Protein AF-A0A369QLD4-F1 (afdb_monomer)

Solvent-accessible surface area (backbone atoms only — not comparable to full-atom values): 8639 Å² total; per-residue (Å²): 95,85,58,61,77,92,48,61,59,47,77,40,50,35,61,46,79,39,97,87,76,42,77,43,60,44,38,30,37,26,31,34,48,100,83,73,43,79,51,92,38,38,33,84,42,38,70,92,54,41,73,74,47,44,96,80,51,53,79,66,50,57,52,43,30,44,51,31,48,57,65,32,67,71,40,44,44,66,72,77,42,95,64,98,65,54,63,67,59,46,51,54,48,39,68,30,93,86,76,30,41,64,69,59,47,52,53,49,50,54,49,46,51,55,48,49,51,52,46,51,59,72,42,71,80,86,60,74,74,53,83,65,72,82,70,75,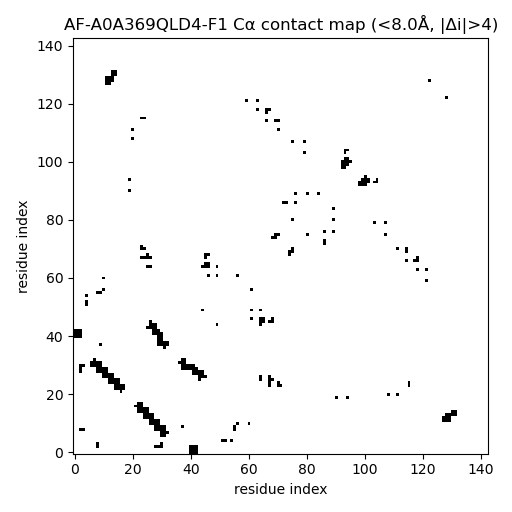71,96,77,77,88,73,134

Radius of gyration: 17.44 Å; Cα contacts (8 Å, |Δi|>4): 173; chains: 1; bounding box: 41×43×50 Å

Mean predicted aligned error: 7.81 Å

Sequence (143 aa):
MKVYTTQPFQIVYSLFEHEYLGYLFESFVVQVNSKGQLTLQHQNVATKNADEFAGRLDATDFKLIHLTDQIQQDAILKKFSTKKLSVADFFLKTYDAEKGDKATQEAIDTYVQHQMAKILELLGGNKYLSWAKTANLPGSKFR

Organism: NCBI:txid2072847

Structure (mmCIF, N/CA/C/O backbone):
data_AF-A0A369QLD4-F1
#
_entry.id   AF-A0A369QLD4-F1
#
loop_
_atom_site.group_PDB
_atom_site.id
_atom_site.type_symbol
_atom_site.label_atom_id
_atom_site.label_alt_id
_atom_site.label_comp_id
_atom_site.label_asym_id
_atom_site.label_entity_id
_atom_site.label_seq_id
_atom_site.pdbx_PDB_ins_code
_atom_site.Cartn_x
_atom_site.Cartn_y
_atom_site.Cartn_z
_atom_site.occupancy
_atom_site.B_iso_or_equiv
_atom_site.auth_seq_id
_atom_site.auth_comp_id
_atom_site.auth_asym_id
_atom_site.auth_atom_id
_atom_site.pdbx_PDB_model_num
ATOM 1 N N . MET A 1 1 ? 2.359 12.518 -14.187 1.00 68.88 1 MET A N 1
ATOM 2 C CA . MET A 1 1 ? 2.387 12.333 -15.662 1.00 68.88 1 MET A CA 1
ATOM 3 C C . MET A 1 1 ? 2.028 10.877 -15.956 1.00 68.88 1 MET A C 1
ATOM 5 O O . MET A 1 1 ? 2.391 10.040 -15.148 1.00 68.88 1 MET A O 1
ATOM 9 N N . LYS A 1 2 ? 1.293 10.554 -17.031 1.00 86.44 2 LYS A N 1
ATOM 10 C CA . LYS A 1 2 ? 0.886 9.161 -17.335 1.00 86.44 2 LYS A CA 1
ATOM 11 C C . LYS A 1 2 ? 2.093 8.335 -17.799 1.00 86.44 2 LYS A C 1
ATOM 13 O O . LYS A 1 2 ? 2.896 8.870 -18.553 1.00 86.44 2 LYS A O 1
ATOM 18 N N . VAL A 1 3 ? 2.234 7.075 -17.385 1.00 87.31 3 VAL A N 1
ATOM 19 C CA . VAL A 1 3 ? 3.295 6.177 -17.889 1.00 87.31 3 VAL A CA 1
ATOM 20 C C . VAL A 1 3 ? 2.865 5.568 -19.224 1.00 87.31 3 VAL A C 1
ATOM 22 O O . VAL A 1 3 ? 1.708 5.178 -19.387 1.00 87.31 3 VAL A O 1
ATOM 25 N N . TYR A 1 4 ? 3.777 5.499 -20.196 1.00 89.31 4 TYR A N 1
ATOM 26 C CA . TYR A 1 4 ? 3.499 4.876 -21.487 1.00 89.31 4 TYR A CA 1
ATOM 27 C C . TYR A 1 4 ? 3.778 3.377 -21.398 1.00 89.31 4 TYR A C 1
ATOM 29 O O . TYR A 1 4 ? 4.929 2.952 -21.293 1.00 89.31 4 TYR A O 1
ATOM 37 N N . THR A 1 5 ? 2.723 2.569 -21.492 1.00 89.94 5 THR A N 1
ATOM 38 C CA . THR A 1 5 ? 2.796 1.096 -21.460 1.00 89.94 5 THR A CA 1
ATOM 39 C C . THR A 1 5 ? 3.520 0.504 -22.672 1.00 89.94 5 THR A C 1
ATOM 41 O O . THR A 1 5 ? 4.001 -0.624 -22.623 1.00 89.94 5 THR A O 1
ATOM 44 N N . THR A 1 6 ? 3.643 1.281 -23.751 1.00 89.56 6 THR A N 1
ATOM 45 C CA . THR A 1 6 ? 4.400 0.943 -24.966 1.00 89.56 6 THR A CA 1
ATOM 46 C C . THR A 1 6 ? 5.907 1.164 -24.829 1.00 89.56 6 THR A C 1
ATOM 48 O O . THR A 1 6 ? 6.673 0.700 -25.671 1.00 89.56 6 THR A O 1
ATOM 51 N N . GLN A 1 7 ? 6.352 1.872 -2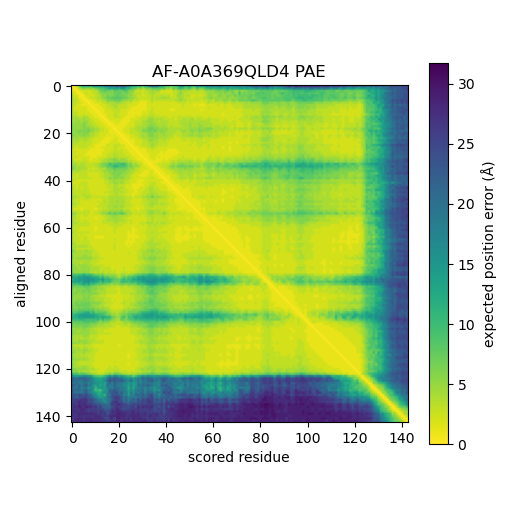3.789 1.00 90.69 7 GLN A N 1
ATOM 52 C CA . GLN A 1 7 ? 7.760 2.145 -23.509 1.00 90.69 7 GLN A CA 1
ATOM 53 C C . GLN A 1 7 ? 8.231 1.359 -22.278 1.00 90.69 7 GLN A C 1
ATOM 55 O O . GLN A 1 7 ? 7.408 0.911 -21.481 1.00 90.69 7 GLN A O 1
ATOM 60 N N . PRO A 1 8 ? 9.549 1.187 -22.069 1.00 92.50 8 PRO A N 1
ATOM 61 C CA . PRO A 1 8 ? 10.041 0.481 -20.900 1.00 92.50 8 PRO A CA 1
ATOM 62 C C . PRO A 1 8 ? 9.624 1.126 -19.582 1.00 92.50 8 PRO A C 1
ATOM 64 O O . PRO A 1 8 ? 9.944 2.282 -19.340 1.00 92.50 8 PRO A O 1
ATOM 67 N N . PHE A 1 9 ? 8.945 0.382 -18.717 1.00 94.38 9 PHE A N 1
ATOM 68 C CA . PHE A 1 9 ? 8.616 0.795 -17.354 1.00 94.38 9 PHE A CA 1
ATOM 69 C C . PHE A 1 9 ? 8.920 -0.335 -16.370 1.00 94.38 9 PHE A C 1
ATOM 71 O O . PHE A 1 9 ? 9.147 -1.481 -16.780 1.00 94.38 9 PHE A O 1
ATOM 78 N N . GLN A 1 10 ? 8.930 0.012 -15.087 1.00 91.88 10 GLN A N 1
ATOM 79 C CA . GLN A 1 10 ? 9.136 -0.902 -13.971 1.00 91.88 10 GLN A CA 1
ATOM 80 C C . GLN A 1 10 ? 8.177 -0.553 -12.829 1.00 91.88 10 GLN A C 1
ATOM 82 O O . GLN A 1 10 ? 7.889 0.623 -12.604 1.00 91.88 10 GLN A O 1
ATOM 87 N N . ILE A 1 11 ? 7.689 -1.569 -12.117 1.00 93.12 11 ILE A N 1
ATOM 88 C CA . ILE A 1 11 ? 6.926 -1.385 -10.882 1.00 93.12 11 ILE A CA 1
ATOM 89 C C . ILE A 1 11 ? 7.858 -1.160 -9.688 1.00 93.12 11 ILE A C 1
ATOM 91 O O . ILE A 1 11 ? 8.916 -1.779 -9.566 1.00 93.12 11 ILE A O 1
ATOM 95 N N . VAL A 1 12 ? 7.457 -0.246 -8.818 1.00 92.12 12 VAL A N 1
ATOM 96 C CA . VAL A 1 12 ? 8.167 0.186 -7.624 1.00 92.12 12 VAL A CA 1
ATOM 97 C C . VAL A 1 12 ? 7.168 0.232 -6.475 1.00 92.12 12 VAL A C 1
ATOM 99 O O . VAL A 1 12 ? 6.083 0.794 -6.612 1.00 92.12 12 VAL A O 1
ATOM 102 N N . TYR A 1 13 ? 7.555 -0.336 -5.338 1.00 91.69 13 TYR A N 1
ATOM 103 C CA . TYR A 1 13 ? 6.779 -0.291 -4.102 1.00 91.69 13 TYR A CA 1
ATOM 104 C C . TYR A 1 13 ? 7.426 0.730 -3.170 1.00 91.69 13 TYR A C 1
ATOM 106 O O . TYR A 1 13 ? 8.584 0.571 -2.774 1.00 91.69 13 TYR A O 1
ATOM 114 N N . SER A 1 14 ? 6.695 1.799 -2.867 1.00 90.12 14 SER A N 1
ATOM 115 C CA . SER A 1 14 ? 7.146 2.891 -2.007 1.00 90.12 14 SER A CA 1
ATOM 116 C C . SER A 1 14 ? 6.481 2.795 -0.645 1.00 90.12 14 SER A C 1
ATOM 118 O O . SER A 1 14 ? 5.313 2.433 -0.547 1.00 90.12 14 SER A O 1
ATOM 120 N N . LEU A 1 15 ? 7.218 3.156 0.399 1.00 91.12 15 LEU A N 1
ATOM 121 C CA . LEU A 1 15 ? 6.686 3.311 1.747 1.00 91.12 15 LEU A CA 1
ATOM 122 C C . LEU A 1 15 ? 6.299 4.780 1.964 1.00 91.12 15 LEU A C 1
ATOM 124 O O . LEU A 1 15 ? 7.065 5.668 1.586 1.00 91.12 15 LEU A O 1
ATOM 128 N N . PHE A 1 16 ? 5.149 5.041 2.574 1.00 89.81 16 PHE A N 1
ATOM 129 C CA . PHE A 1 16 ? 4.749 6.374 3.025 1.00 89.81 16 PHE A CA 1
ATOM 130 C C . PHE A 1 16 ? 4.223 6.314 4.458 1.00 89.81 16 PHE A C 1
ATOM 132 O O . PHE A 1 16 ? 3.778 5.265 4.914 1.00 89.81 16 PHE A O 1
ATOM 139 N N . GLU A 1 17 ? 4.294 7.432 5.174 1.00 91.50 17 GLU A N 1
ATOM 140 C CA . GLU A 1 17 ? 3.795 7.544 6.543 1.00 91.50 17 GLU A CA 1
ATOM 141 C C . GLU A 1 17 ? 2.376 8.122 6.533 1.00 91.50 17 GLU A C 1
ATOM 143 O O . GLU A 1 17 ? 2.138 9.223 6.034 1.00 91.50 17 GLU A O 1
ATOM 148 N N . HIS A 1 18 ? 1.427 7.358 7.061 1.00 91.25 18 HIS A N 1
ATOM 149 C CA . HIS A 1 18 ? 0.048 7.758 7.280 1.00 91.25 18 HIS A CA 1
ATOM 150 C C . HIS A 1 18 ? -0.146 8.154 8.745 1.00 91.25 18 HIS A C 1
ATOM 152 O O . HIS A 1 18 ? 0.213 7.394 9.642 1.00 91.25 18 HIS A O 1
ATOM 158 N N . GLU A 1 19 ? -0.795 9.295 8.981 1.00 88.88 19 GLU A N 1
ATOM 159 C CA . GLU A 1 19 ? -0.938 9.922 10.306 1.00 88.88 19 GLU A CA 1
ATOM 160 C C . GLU A 1 19 ? -1.427 8.960 11.405 1.00 88.88 19 GLU A C 1
ATOM 162 O O . GLU A 1 19 ? -0.908 8.984 12.516 1.00 88.88 19 GLU A O 1
ATOM 167 N N . TYR A 1 20 ? -2.379 8.077 11.083 1.00 90.94 20 TYR A N 1
ATOM 168 C CA . TYR A 1 20 ? -2.966 7.130 12.047 1.00 90.94 20 TYR A CA 1
ATOM 169 C C . TYR A 1 20 ? -2.512 5.677 11.889 1.00 90.94 20 TYR A C 1
ATOM 171 O O . TYR A 1 20 ? -2.648 4.893 12.818 1.00 90.94 20 TYR A O 1
ATOM 179 N N . LEU A 1 21 ? -2.038 5.296 10.699 1.00 91.75 21 LEU A N 1
ATOM 180 C CA . LEU A 1 21 ? -1.774 3.889 10.351 1.00 91.75 21 LEU A CA 1
ATOM 181 C C . LEU A 1 21 ? -0.272 3.576 10.334 1.00 91.75 21 LEU A C 1
ATOM 183 O O . LEU A 1 21 ? 0.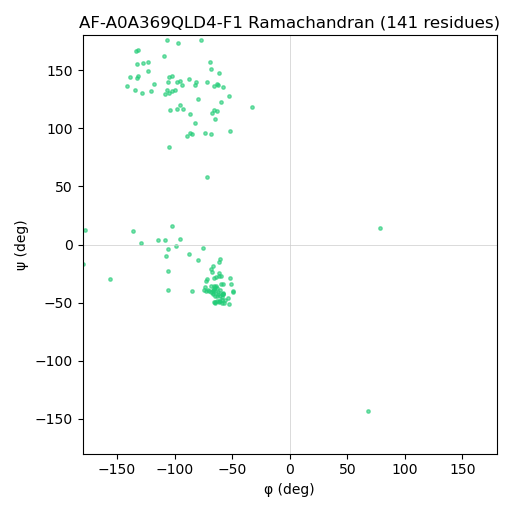121 2.434 10.102 1.00 91.75 21 LEU A O 1
ATOM 187 N N . GLY A 1 22 ? 0.569 4.592 10.543 1.00 90.94 22 GLY A N 1
ATOM 188 C CA . GLY A 1 22 ? 2.012 4.476 10.420 1.00 90.94 22 GLY A CA 1
ATOM 189 C C . GLY A 1 22 ? 2.436 4.237 8.975 1.00 90.94 22 GLY A C 1
ATOM 190 O O . GLY A 1 22 ? 1.874 4.801 8.038 1.00 90.94 22 GLY A O 1
ATOM 191 N N . TYR A 1 23 ? 3.461 3.414 8.785 1.00 91.06 23 TYR A N 1
ATOM 192 C CA . TYR A 1 23 ? 4.048 3.189 7.470 1.00 91.06 23 TYR A CA 1
ATOM 193 C C . TYR A 1 23 ? 3.239 2.201 6.625 1.00 91.06 23 TYR A C 1
ATOM 195 O O . TYR A 1 23 ? 3.042 1.052 7.016 1.00 91.06 23 TYR A O 1
ATOM 203 N N . LEU A 1 24 ? 2.846 2.631 5.427 1.00 93.25 24 LEU A N 1
ATOM 204 C CA . LEU A 1 24 ? 2.081 1.848 4.462 1.00 93.25 24 LEU A CA 1
ATOM 205 C C . LEU A 1 24 ? 2.811 1.760 3.124 1.00 93.25 24 LEU A C 1
ATOM 207 O O . LEU A 1 24 ? 3.522 2.683 2.723 1.00 93.25 24 LEU A O 1
ATOM 211 N N . PHE A 1 25 ? 2.611 0.650 2.417 1.00 92.44 25 PHE A N 1
ATOM 212 C CA . PHE A 1 25 ? 3.102 0.489 1.053 1.00 92.44 25 PHE A CA 1
ATOM 213 C C . PHE A 1 25 ? 2.111 1.024 0.021 1.00 92.44 25 PHE A C 1
ATOM 215 O O . PHE A 1 25 ? 0.901 0.820 0.118 1.00 92.44 25 PHE A O 1
ATOM 222 N N . GLU A 1 26 ? 2.659 1.627 -1.023 1.00 92.56 26 GLU A N 1
ATOM 223 C CA . GLU A 1 26 ? 1.947 2.067 -2.212 1.00 92.56 26 GLU A CA 1
ATOM 224 C C . GLU A 1 26 ? 2.703 1.617 -3.469 1.00 92.56 26 GLU A C 1
ATOM 226 O O . GLU A 1 26 ? 3.937 1.587 -3.502 1.00 92.56 26 GLU A O 1
ATOM 231 N N . SER A 1 27 ? 1.954 1.244 -4.505 1.00 93.25 27 SER A N 1
ATOM 232 C CA . SER A 1 27 ? 2.494 0.689 -5.746 1.00 93.25 27 SER A CA 1
ATOM 233 C C . SER A 1 27 ? 2.502 1.738 -6.857 1.00 93.25 27 SER A C 1
ATOM 235 O O . SER A 1 27 ? 1.496 2.392 -7.131 1.00 93.25 27 SER A O 1
ATOM 237 N N . PHE A 1 28 ? 3.631 1.872 -7.548 1.00 93.94 28 PHE A N 1
ATOM 238 C CA . PHE A 1 28 ? 3.806 2.795 -8.666 1.00 93.94 28 PHE A CA 1
ATOM 239 C C . PHE A 1 28 ? 4.447 2.094 -9.851 1.00 93.94 28 PHE A C 1
ATOM 241 O O . PHE A 1 28 ? 5.349 1.284 -9.689 1.00 93.94 28 PHE A O 1
ATOM 248 N N . VAL A 1 29 ? 4.061 2.473 -11.061 1.00 93.94 29 VAL A N 1
ATOM 249 C CA . VAL A 1 29 ? 4.871 2.211 -12.254 1.00 93.94 29 VAL A CA 1
ATOM 250 C C . VAL A 1 29 ? 5.663 3.453 -12.598 1.00 93.94 29 VAL A C 1
ATOM 252 O O . VAL A 1 29 ? 5.159 4.573 -12.507 1.00 93.94 29 VAL A O 1
ATOM 255 N N . VAL A 1 30 ? 6.909 3.252 -13.001 1.00 94.00 30 VAL A N 1
ATOM 256 C CA . VAL A 1 30 ? 7.859 4.315 -13.313 1.00 94.00 30 VAL A CA 1
ATOM 257 C C . VAL A 1 30 ? 8.448 4.057 -14.690 1.00 94.00 30 VAL A C 1
ATOM 259 O O . VAL A 1 30 ? 8.901 2.949 -14.987 1.00 94.00 30 VAL A O 1
ATOM 262 N N . GLN A 1 31 ? 8.449 5.078 -15.546 1.00 93.69 31 GLN A N 1
ATOM 263 C CA . GLN A 1 31 ? 9.071 4.989 -16.861 1.00 93.69 31 GLN A CA 1
ATOM 264 C C . GLN A 1 31 ? 10.586 4.831 -16.700 1.00 93.69 31 GLN A C 1
ATOM 266 O O . GLN A 1 31 ? 11.219 5.537 -15.910 1.00 93.69 31 GLN A O 1
ATOM 271 N N . VAL A 1 32 ? 11.161 3.925 -17.480 1.00 93.31 32 VAL A N 1
ATOM 272 C CA . VAL A 1 32 ? 12.587 3.628 -17.544 1.00 93.31 32 VAL A CA 1
ATOM 273 C C . VAL A 1 32 ? 13.154 4.231 -18.827 1.00 93.31 32 VAL A C 1
ATOM 275 O O . VAL A 1 32 ? 12.601 4.048 -19.912 1.00 93.31 32 VAL A O 1
ATOM 278 N N . ASN A 1 33 ? 14.254 4.974 -18.714 1.00 90.62 33 ASN A N 1
ATOM 279 C CA . ASN A 1 33 ? 14.909 5.580 -19.873 1.00 90.62 33 ASN A CA 1
ATOM 280 C C . ASN A 1 33 ? 15.743 4.556 -20.673 1.00 90.62 33 ASN A C 1
ATOM 282 O O . ASN A 1 33 ? 15.917 3.406 -20.273 1.00 90.62 33 ASN A O 1
ATOM 286 N N . SER A 1 34 ? 16.321 4.981 -21.801 1.00 89.44 34 SER A N 1
ATOM 287 C CA . SER A 1 34 ? 17.166 4.126 -22.654 1.00 89.44 34 SER A CA 1
ATOM 288 C C . SER A 1 34 ? 18.427 3.583 -21.967 1.00 89.44 34 SER A C 1
ATOM 290 O O . SER A 1 34 ? 19.038 2.647 -22.475 1.00 89.44 34 SER A O 1
ATOM 292 N N . LYS A 1 35 ? 18.814 4.144 -20.814 1.00 89.50 35 LYS A N 1
ATOM 293 C CA . LYS A 1 35 ? 19.940 3.694 -19.984 1.00 89.50 35 LYS A CA 1
ATOM 294 C C . LYS A 1 35 ? 19.511 2.751 -18.853 1.00 89.50 35 LYS A C 1
ATOM 296 O O . LYS A 1 35 ? 20.341 2.410 -18.018 1.00 89.50 35 LYS A O 1
ATOM 301 N N . GLY A 1 36 ? 18.235 2.363 -18.785 1.00 86.06 36 GLY A N 1
ATOM 302 C CA . GLY A 1 36 ? 17.718 1.502 -17.720 1.00 86.06 36 GLY A CA 1
ATOM 303 C C . GLY A 1 36 ? 17.456 2.223 -16.392 1.00 86.06 36 GLY A C 1
ATOM 304 O O . GLY A 1 36 ? 17.280 1.567 -15.373 1.00 86.06 36 GLY A O 1
ATOM 305 N N . GLN A 1 37 ? 17.433 3.559 -16.372 1.00 89.50 37 GLN A N 1
ATOM 306 C CA . GLN A 1 37 ? 17.245 4.337 -15.143 1.00 89.50 37 GLN A CA 1
ATOM 307 C C . GLN A 1 37 ? 15.778 4.730 -14.952 1.00 89.50 37 GLN A C 1
ATOM 309 O O . GLN A 1 37 ? 15.110 5.129 -15.911 1.00 89.50 37 GLN A O 1
ATOM 314 N N . LEU A 1 38 ? 15.309 4.679 -13.702 1.00 90.00 38 LEU A N 1
ATOM 315 C CA . LEU A 1 38 ? 14.005 5.207 -13.298 1.00 90.00 38 LEU A CA 1
ATOM 316 C C . LEU A 1 38 ? 13.950 6.721 -13.537 1.00 90.00 38 LEU A C 1
ATOM 318 O O . LEU A 1 38 ? 14.904 7.447 -13.254 1.00 90.00 38 LEU A O 1
ATOM 322 N N . THR A 1 39 ? 12.828 7.197 -14.064 1.00 91.38 39 THR A N 1
ATOM 323 C CA . THR A 1 39 ? 12.590 8.621 -14.334 1.00 91.38 39 THR A CA 1
ATOM 324 C C . THR A 1 39 ? 11.603 9.221 -13.331 1.00 91.38 39 THR A C 1
ATOM 326 O O . THR A 1 39 ? 11.010 8.519 -12.518 1.00 91.38 39 THR A O 1
ATOM 329 N N . LEU A 1 40 ? 11.373 10.534 -13.414 1.00 88.94 40 LEU A N 1
ATOM 330 C CA . LEU A 1 40 ? 10.325 11.218 -12.643 1.00 88.94 40 LEU A CA 1
ATOM 331 C C . LEU A 1 40 ? 8.909 10.971 -13.196 1.00 88.94 40 LEU A C 1
ATOM 333 O O . LEU A 1 40 ? 7.928 11.460 -12.640 1.00 88.94 40 LEU A O 1
ATOM 337 N N . GLN A 1 41 ? 8.774 10.241 -14.305 1.00 92.25 41 GLN A N 1
ATOM 338 C CA . GLN A 1 41 ? 7.478 9.902 -14.873 1.00 92.25 41 GLN A CA 1
ATOM 339 C C . GLN A 1 41 ? 6.957 8.631 -14.206 1.00 92.25 41 GLN A C 1
ATOM 341 O O . GLN A 1 41 ? 7.307 7.519 -14.599 1.00 92.25 41 GLN A O 1
ATOM 346 N N . HIS A 1 42 ? 6.114 8.818 -13.194 1.00 92.88 42 HIS A N 1
ATOM 347 C CA . HIS A 1 42 ? 5.493 7.739 -12.438 1.00 92.88 42 HIS A CA 1
ATOM 348 C C . HIS A 1 42 ? 3.971 7.890 -12.367 1.00 92.88 42 HIS A C 1
ATOM 350 O O . HIS A 1 42 ? 3.420 8.990 -12.487 1.00 92.88 42 HIS A O 1
ATOM 356 N N . GLN A 1 43 ? 3.296 6.766 -12.155 1.00 93.00 43 GLN A N 1
ATOM 357 C CA . GLN A 1 43 ? 1.851 6.683 -11.995 1.00 93.00 43 GLN A CA 1
ATOM 358 C C . GLN A 1 43 ? 1.514 5.654 -10.914 1.00 93.00 43 GLN A C 1
ATOM 360 O O . GLN A 1 43 ? 2.109 4.580 -10.885 1.00 93.00 43 GLN A O 1
ATOM 365 N N . ASN A 1 44 ? 0.573 5.989 -10.026 1.00 93.56 44 ASN A N 1
ATOM 366 C CA . ASN A 1 44 ? 0.053 5.044 -9.038 1.00 93.56 44 ASN A CA 1
ATOM 367 C C . ASN A 1 44 ? -0.662 3.874 -9.743 1.00 93.56 44 ASN A C 1
ATOM 369 O O . ASN A 1 44 ? -1.403 4.077 -10.715 1.00 93.56 44 ASN A O 1
ATOM 373 N N . VAL A 1 45 ? -0.431 2.666 -9.234 1.00 94.19 45 VAL A N 1
ATOM 374 C CA . VAL A 1 45 ? -1.082 1.438 -9.686 1.00 94.19 45 VAL A CA 1
ATOM 375 C C . VAL A 1 45 ? -1.841 0.808 -8.532 1.00 94.19 45 VAL A C 1
ATOM 377 O O . VAL A 1 45 ? -1.312 0.616 -7.445 1.00 94.19 45 VAL A O 1
ATOM 380 N N . ALA A 1 46 ? -3.081 0.453 -8.825 1.00 94.38 46 ALA A N 1
ATOM 381 C CA . ALA A 1 46 ? -4.013 -0.237 -7.960 1.00 94.38 46 ALA A CA 1
ATOM 382 C C . ALA A 1 46 ? -4.631 -1.406 -8.740 1.00 94.38 46 ALA A C 1
ATOM 384 O O . ALA A 1 46 ? -4.569 -1.470 -9.969 1.00 94.38 46 ALA A O 1
ATOM 385 N N . THR A 1 47 ? -5.311 -2.313 -8.050 1.00 94.38 47 THR A N 1
ATOM 386 C CA . THR A 1 47 ? -5.981 -3.488 -8.634 1.00 94.38 47 THR A CA 1
ATOM 387 C C . THR A 1 47 ? -6.889 -3.095 -9.805 1.00 94.38 47 THR A C 1
ATOM 389 O O . THR A 1 47 ? -6.982 -3.811 -10.792 1.00 94.38 47 THR A O 1
ATOM 392 N N . LYS A 1 48 ? -7.519 -1.915 -9.733 1.00 93.56 48 LYS A N 1
ATOM 393 C CA . LYS A 1 48 ? -8.433 -1.390 -10.762 1.00 93.56 48 LYS A CA 1
ATOM 394 C C . LYS A 1 48 ? -7.777 -1.026 -12.102 1.00 93.56 48 LYS A C 1
ATOM 396 O O . LYS A 1 48 ? -8.494 -0.927 -13.088 1.00 93.56 48 LYS A O 1
ATOM 401 N N . ASN A 1 49 ? -6.474 -0.734 -12.130 1.00 93.81 49 ASN A N 1
ATOM 402 C CA . ASN A 1 49 ? -5.761 -0.300 -13.340 1.00 93.81 49 ASN A CA 1
ATOM 403 C C . ASN A 1 49 ? -4.482 -1.107 -13.617 1.00 93.81 49 ASN A C 1
ATOM 405 O O . ASN A 1 49 ? -3.801 -0.836 -14.602 1.00 93.81 49 ASN A O 1
ATOM 409 N N . ALA A 1 50 ? -4.158 -2.099 -12.783 1.00 93.62 50 ALA A N 1
ATOM 410 C CA . ALA A 1 50 ? -2.983 -2.954 -12.937 1.00 93.62 50 ALA A CA 1
ATOM 411 C C . ALA A 1 50 ? -2.949 -3.688 -14.286 1.00 93.62 50 ALA A C 1
ATOM 413 O O . ALA A 1 50 ? -1.876 -3.850 -14.868 1.00 93.62 50 ALA A O 1
ATOM 414 N N . ASP A 1 51 ? -4.116 -4.059 -14.820 1.00 94.31 51 ASP A N 1
ATOM 415 C CA . ASP A 1 51 ? -4.232 -4.756 -16.106 1.00 94.31 51 ASP A CA 1
ATOM 416 C C . ASP A 1 51 ? -3.693 -3.928 -17.284 1.00 94.31 51 ASP A C 1
ATOM 418 O O . ASP A 1 51 ? -3.173 -4.496 -18.245 1.00 94.31 51 ASP A O 1
ATOM 422 N N . GLU A 1 52 ? -3.710 -2.590 -17.197 1.00 93.12 52 GLU A N 1
ATOM 423 C CA . GLU A 1 52 ? -3.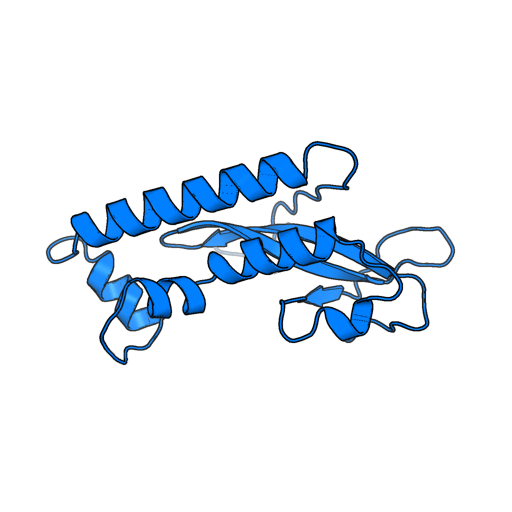097 -1.715 -18.211 1.00 93.12 52 GLU A CA 1
ATOM 424 C C . GLU A 1 52 ? -1.580 -1.947 -18.332 1.00 93.12 52 GLU A C 1
ATOM 426 O O . GLU A 1 52 ? -0.988 -1.706 -19.385 1.00 93.12 52 GLU A O 1
ATOM 431 N N . PHE A 1 53 ? -0.947 -2.448 -17.268 1.00 93.56 53 PHE A N 1
ATOM 432 C CA . PHE A 1 53 ? 0.496 -2.647 -17.153 1.00 93.56 53 PHE A CA 1
ATOM 433 C C . PHE A 1 53 ? 0.904 -4.127 -17.204 1.00 93.56 53 PHE A C 1
ATOM 435 O O . PHE A 1 53 ? 2.093 -4.434 -17.105 1.00 93.56 53 PHE A O 1
ATOM 442 N N . ALA A 1 54 ? -0.047 -5.043 -17.427 1.00 92.25 54 ALA A N 1
ATOM 443 C CA . ALA A 1 54 ? 0.155 -6.493 -17.376 1.00 92.25 54 ALA A CA 1
ATOM 444 C C . ALA A 1 54 ? 1.328 -7.001 -18.233 1.00 92.25 54 ALA A C 1
ATOM 446 O O . ALA A 1 54 ? 1.980 -7.974 -17.871 1.00 92.25 54 ALA A O 1
ATOM 447 N N . GLY A 1 55 ? 1.660 -6.314 -19.333 1.00 90.50 55 GLY A N 1
ATOM 448 C CA . GLY A 1 55 ? 2.777 -6.681 -20.212 1.00 90.50 55 GLY A CA 1
ATOM 449 C C . GLY A 1 55 ? 4.162 -6.690 -19.548 1.00 90.50 55 GLY A C 1
ATOM 450 O O . GLY A 1 55 ? 5.109 -7.194 -20.149 1.00 90.50 55 GLY A O 1
ATOM 451 N N . ARG A 1 56 ? 4.308 -6.130 -18.338 1.00 89.88 56 ARG A N 1
ATOM 452 C CA . ARG A 1 56 ? 5.559 -6.154 -17.556 1.00 89.88 56 ARG A CA 1
ATOM 453 C C . ARG A 1 56 ? 5.361 -6.465 -16.071 1.00 89.88 56 ARG A C 1
ATOM 455 O O . ARG A 1 56 ? 6.291 -6.268 -15.295 1.00 89.88 56 ARG A O 1
ATOM 462 N N . LEU A 1 57 ? 4.170 -6.913 -15.681 1.00 93.00 57 LEU A N 1
ATOM 463 C CA . LEU A 1 57 ? 3.873 -7.330 -14.313 1.00 93.00 57 LEU A CA 1
ATOM 464 C C . LEU A 1 57 ? 3.796 -8.852 -14.255 1.00 93.00 57 LEU A C 1
ATOM 466 O O . LEU A 1 57 ? 3.235 -9.485 -15.149 1.00 93.00 57 LEU A O 1
ATOM 470 N N . ASP A 1 58 ? 4.342 -9.439 -13.196 1.00 92.12 58 ASP A N 1
ATOM 471 C CA . ASP A 1 58 ? 4.202 -10.867 -12.930 1.00 92.12 58 ASP A CA 1
ATOM 472 C C . ASP A 1 58 ? 3.069 -11.156 -11.928 1.00 92.12 58 ASP A C 1
ATOM 474 O O . ASP A 1 58 ? 2.474 -10.261 -11.325 1.00 92.12 58 ASP A O 1
ATOM 478 N N . ALA A 1 59 ? 2.763 -12.438 -11.714 1.00 92.56 59 ALA A N 1
ATOM 479 C CA . ALA A 1 59 ? 1.722 -12.853 -10.772 1.00 92.56 59 ALA A CA 1
ATOM 480 C C . ALA A 1 59 ? 1.985 -12.391 -9.324 1.00 92.56 59 ALA A C 1
ATOM 482 O O . ALA A 1 59 ? 1.042 -12.229 -8.549 1.00 92.56 59 ALA A O 1
ATOM 483 N N . THR A 1 60 ? 3.247 -12.193 -8.941 1.00 92.25 60 THR A N 1
ATOM 484 C CA . THR A 1 60 ? 3.617 -11.660 -7.626 1.00 92.25 60 THR A CA 1
ATOM 485 C C . THR A 1 60 ? 3.317 -10.167 -7.548 1.00 92.25 60 THR A C 1
ATOM 487 O O . THR A 1 60 ? 2.842 -9.714 -6.512 1.00 92.25 60 THR A O 1
ATOM 490 N N . ASP A 1 61 ? 3.511 -9.410 -8.629 1.00 93.12 61 ASP A N 1
ATOM 491 C CA . ASP A 1 61 ? 3.168 -7.987 -8.679 1.00 93.12 61 ASP A CA 1
ATOM 492 C C . ASP A 1 61 ? 1.673 -7.753 -8.517 1.00 93.12 61 ASP A C 1
ATOM 494 O O . ASP A 1 61 ? 1.264 -6.921 -7.714 1.00 93.12 61 ASP A O 1
ATOM 498 N N . PHE A 1 62 ? 0.840 -8.545 -9.192 1.00 95.06 62 PHE A N 1
ATOM 499 C CA . PHE A 1 62 ? -0.609 -8.464 -9.002 1.00 95.06 62 PHE A CA 1
ATOM 500 C C . PHE A 1 62 ? -1.023 -8.758 -7.554 1.00 95.06 62 PHE A C 1
ATOM 502 O O . PHE A 1 62 ? -1.889 -8.074 -7.007 1.00 95.06 62 PHE A O 1
ATOM 509 N N . LYS A 1 63 ? -0.380 -9.736 -6.899 1.00 94.75 63 LYS A N 1
ATOM 510 C CA . LYS A 1 63 ? -0.617 -10.021 -5.474 1.00 94.75 63 LYS A CA 1
ATOM 511 C C . LYS A 1 63 ? -0.187 -8.858 -4.584 1.00 94.75 63 LYS A C 1
ATOM 513 O O . LYS A 1 63 ? -0.928 -8.496 -3.676 1.00 94.75 63 LYS A O 1
ATOM 518 N N . LEU A 1 64 ? 0.984 -8.278 -4.840 1.00 94.50 64 LEU A N 1
ATOM 519 C CA . LEU A 1 64 ? 1.500 -7.140 -4.084 1.00 94.50 64 LEU A CA 1
ATOM 520 C C . LEU A 1 64 ? 0.591 -5.919 -4.231 1.00 94.50 64 LEU A C 1
ATOM 522 O O . LEU A 1 64 ? 0.168 -5.378 -3.216 1.00 94.50 64 LEU A O 1
ATOM 526 N N . ILE A 1 65 ? 0.203 -5.556 -5.458 1.00 95.31 65 ILE A N 1
ATOM 527 C CA . ILE A 1 65 ? -0.748 -4.467 -5.728 1.00 95.31 65 ILE A CA 1
ATOM 528 C C . ILE A 1 65 ? -2.046 -4.683 -4.940 1.00 95.31 65 ILE A C 1
ATOM 530 O O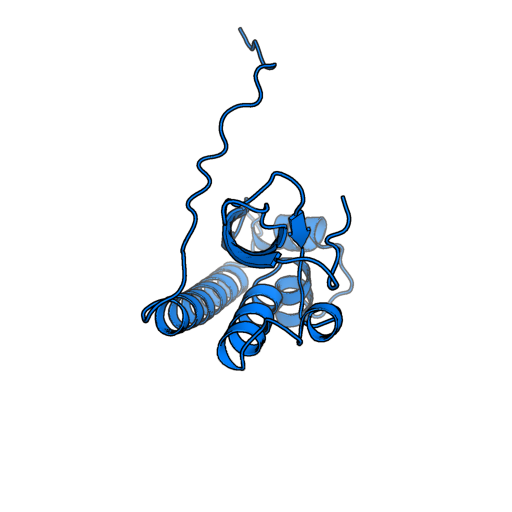 . ILE A 1 65 ? -2.534 -3.772 -4.268 1.00 95.31 65 ILE A O 1
ATOM 534 N N . HIS A 1 66 ? -2.573 -5.909 -4.961 1.00 95.69 66 HIS A N 1
ATOM 535 C CA . HIS A 1 66 ? -3.787 -6.242 -4.230 1.00 95.69 66 HIS A CA 1
ATOM 536 C C . HIS A 1 66 ? -3.633 -6.067 -2.712 1.00 95.69 66 H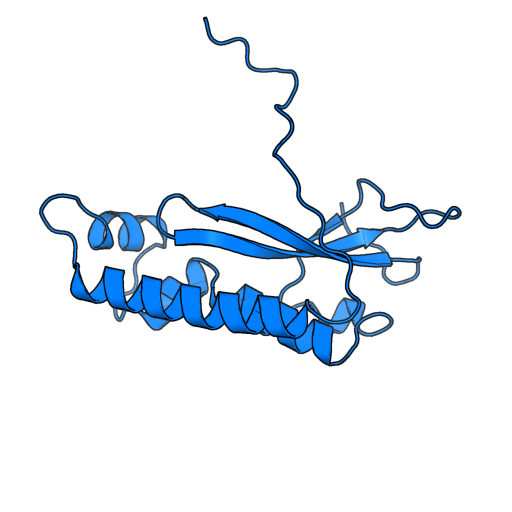IS A C 1
ATOM 538 O O . HIS A 1 66 ? -4.518 -5.517 -2.059 1.00 95.69 66 HIS A O 1
ATOM 544 N N . LEU A 1 67 ? -2.507 -6.500 -2.140 1.00 95.69 67 LEU A N 1
ATOM 545 C CA . LEU A 1 67 ? -2.221 -6.313 -0.717 1.00 95.69 67 LEU A CA 1
ATOM 546 C C . LEU A 1 67 ? -2.035 -4.831 -0.363 1.00 95.69 67 LEU A C 1
ATOM 548 O O . LEU A 1 67 ? -2.553 -4.392 0.663 1.00 95.69 67 LEU A O 1
ATOM 552 N N . THR A 1 68 ? -1.361 -4.048 -1.216 1.00 94.50 68 THR A N 1
ATOM 553 C CA . THR A 1 68 ? -1.192 -2.602 -0.996 1.00 94.50 68 THR A CA 1
ATOM 554 C C . THR A 1 68 ? -2.519 -1.853 -1.043 1.00 94.50 68 THR A C 1
ATOM 556 O O . THR A 1 68 ? -2.732 -0.955 -0.234 1.00 94.50 68 THR A O 1
ATOM 559 N N . ASP A 1 69 ? -3.450 -2.255 -1.913 1.00 95.38 69 ASP A N 1
ATOM 560 C CA . ASP A 1 69 ? -4.794 -1.670 -1.977 1.00 95.38 69 ASP A CA 1
ATOM 561 C C . ASP A 1 69 ? -5.607 -1.945 -0.707 1.00 95.38 69 ASP A C 1
ATOM 563 O O . ASP A 1 69 ? -6.382 -1.101 -0.259 1.00 95.38 69 ASP A O 1
ATOM 567 N N . GLN A 1 70 ? -5.435 -3.129 -0.113 1.00 95.94 70 GLN A N 1
ATOM 568 C CA . GLN A 1 70 ? -6.180 -3.556 1.071 1.00 95.94 70 GLN A CA 1
ATOM 569 C C . GLN A 1 70 ? -5.831 -2.778 2.344 1.00 95.94 70 GLN A C 1
ATOM 571 O O . GLN A 1 70 ? -6.636 -2.793 3.279 1.00 95.94 70 GLN A O 1
ATOM 576 N N . ILE A 1 71 ? -4.657 -2.145 2.396 1.00 95.19 71 ILE A N 1
ATOM 577 C CA . ILE A 1 71 ? -4.195 -1.341 3.538 1.00 95.19 71 ILE A CA 1
ATOM 578 C C . ILE A 1 71 ? -4.408 0.165 3.340 1.00 95.19 71 ILE A C 1
ATOM 580 O O . ILE A 1 71 ? -4.121 0.939 4.247 1.00 95.19 71 ILE A O 1
ATOM 584 N N . GLN A 1 72 ? -4.940 0.594 2.189 1.00 94.00 72 GLN A N 1
ATOM 585 C CA . GLN A 1 72 ? -5.260 2.003 1.955 1.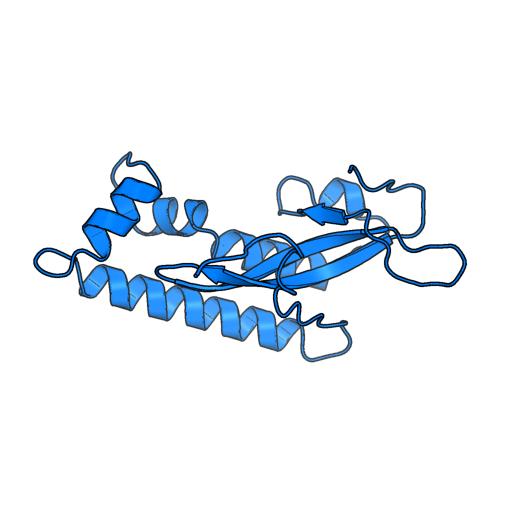00 94.00 72 GLN A CA 1
ATOM 586 C C . GLN A 1 72 ? -6.425 2.470 2.830 1.00 94.00 72 GLN A C 1
ATOM 588 O O . GLN A 1 72 ? -7.350 1.711 3.127 1.00 94.00 72 GLN A O 1
ATOM 593 N N . GLN A 1 73 ? -6.427 3.758 3.164 1.00 93.56 73 GLN A N 1
ATOM 594 C CA . GLN A 1 73 ? -7.420 4.402 4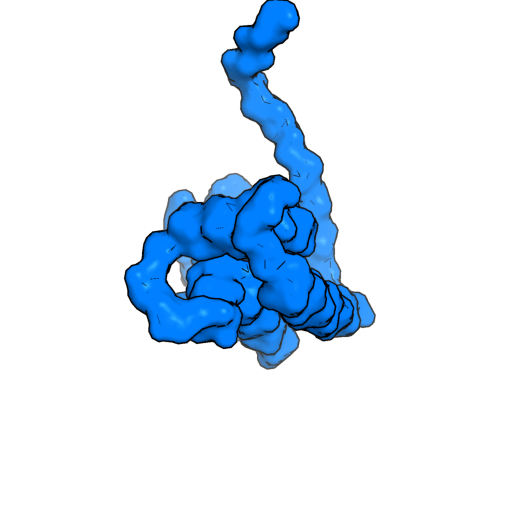.029 1.00 93.56 73 GLN A CA 1
ATOM 595 C C . GLN A 1 73 ? -8.885 4.094 3.644 1.00 93.56 73 GLN A C 1
ATOM 597 O O . GLN A 1 73 ? -9.706 3.795 4.510 1.00 93.56 73 GLN A O 1
ATOM 602 N N . ASP A 1 74 ? -9.211 4.073 2.346 1.00 92.56 74 ASP A N 1
ATOM 603 C CA . ASP A 1 74 ? -10.553 3.745 1.848 1.00 92.56 74 ASP A CA 1
ATOM 604 C C . ASP A 1 74 ? -10.924 2.272 2.065 1.00 92.56 74 ASP A C 1
ATOM 606 O O . ASP A 1 74 ? -12.087 1.947 2.318 1.00 92.56 74 ASP A O 1
ATOM 610 N N . ALA A 1 75 ? -9.953 1.364 1.952 1.00 94.75 75 ALA A N 1
ATOM 611 C CA . ALA A 1 75 ? -10.157 -0.059 2.192 1.00 94.75 75 ALA A CA 1
ATOM 612 C C . ALA A 1 75 ? -10.322 -0.344 3.690 1.00 94.75 75 ALA A C 1
ATOM 614 O O . ALA A 1 75 ? -11.211 -1.109 4.066 1.00 94.75 75 ALA A O 1
ATOM 615 N N . ILE A 1 76 ? -9.534 0.325 4.538 1.00 95.19 76 ILE A N 1
ATOM 616 C CA . ILE A 1 76 ? -9.668 0.260 5.998 1.00 95.19 76 ILE A CA 1
ATOM 617 C C . ILE A 1 76 ? -11.046 0.773 6.427 1.00 95.19 76 ILE A C 1
ATOM 619 O O . ILE A 1 76 ? -11.773 0.051 7.109 1.00 95.19 76 ILE A O 1
ATOM 623 N N . LEU A 1 77 ? -11.468 1.947 5.947 1.00 94.50 77 LEU A N 1
ATOM 624 C CA . LEU A 1 77 ? -12.805 2.487 6.209 1.00 94.50 77 LEU A CA 1
ATOM 625 C C . LEU A 1 77 ? -13.903 1.478 5.848 1.00 94.50 77 LEU A C 1
ATOM 627 O O . LEU A 1 77 ? -14.772 1.190 6.666 1.00 94.50 77 LEU A O 1
ATOM 631 N N . LYS A 1 78 ? -13.864 0.917 4.633 1.00 93.94 78 LYS A N 1
ATOM 632 C CA . LYS A 1 78 ? -14.873 -0.048 4.163 1.00 93.94 78 LYS A CA 1
ATOM 633 C C . LYS A 1 78 ? -14.894 -1.342 4.972 1.00 93.94 78 LYS A C 1
ATOM 635 O O . LYS A 1 78 ? -15.928 -2.001 5.023 1.00 93.94 78 LYS A O 1
ATOM 640 N N . LYS A 1 79 ? -13.758 -1.731 5.551 1.00 94.62 79 LYS A N 1
ATOM 641 C CA . LYS A 1 79 ? -13.614 -2.976 6.309 1.00 94.62 79 LYS A CA 1
ATOM 642 C C . LYS A 1 79 ? -14.050 -2.830 7.765 1.00 94.62 79 LYS A C 1
ATOM 644 O O . LYS A 1 79 ? -14.668 -3.747 8.294 1.00 94.62 79 LYS A O 1
ATOM 649 N N . PHE A 1 80 ? -13.726 -1.703 8.393 1.00 93.69 80 PHE A N 1
ATOM 650 C CA . PHE A 1 80 ? -13.909 -1.489 9.832 1.00 93.69 80 PHE A CA 1
ATOM 651 C C . PHE A 1 80 ? -15.059 -0.538 10.174 1.00 93.69 80 PHE A C 1
ATOM 653 O O . PHE A 1 80 ? -15.461 -0.454 11.331 1.00 93.69 80 PHE A O 1
ATOM 660 N N . SER A 1 81 ? -15.637 0.150 9.187 1.00 90.31 81 SER A N 1
ATOM 661 C CA . SER A 1 81 ? -16.825 0.975 9.384 1.00 90.31 81 SER A CA 1
ATOM 662 C C . SER A 1 81 ? -18.057 0.356 8.743 1.00 90.31 81 SER A C 1
ATOM 664 O O . SER A 1 81 ? -18.092 0.048 7.556 1.00 90.31 81 SER A O 1
ATOM 666 N N . THR A 1 82 ? -19.126 0.255 9.527 1.00 85.06 82 THR A N 1
ATOM 667 C CA . THR A 1 82 ? -20.472 -0.074 9.035 1.00 85.06 82 THR A CA 1
ATOM 668 C C . THR A 1 82 ? -21.252 1.170 8.603 1.00 85.06 82 THR A C 1
ATOM 670 O O . THR A 1 82 ? -22.344 1.067 8.044 1.00 85.06 82 THR A O 1
ATOM 673 N N . LYS A 1 83 ? -20.709 2.365 8.868 1.00 86.88 83 LYS A N 1
ATOM 674 C CA . LYS A 1 83 ? -21.361 3.652 8.624 1.00 86.88 83 LYS A CA 1
ATOM 675 C C . LYS A 1 83 ? -20.798 4.294 7.362 1.00 86.88 83 LYS A C 1
ATOM 677 O O . LYS A 1 83 ? -19.604 4.230 7.090 1.00 86.88 83 LYS A O 1
ATOM 682 N N . LYS A 1 84 ? -21.655 4.996 6.618 1.00 85.50 84 LYS A N 1
ATOM 683 C CA . LYS A 1 84 ? -21.205 5.895 5.549 1.00 85.50 84 LYS A CA 1
ATOM 684 C C . LYS A 1 84 ? -20.608 7.147 6.186 1.00 85.50 84 LYS A C 1
ATOM 686 O O . LYS A 1 84 ? -21.338 8.054 6.575 1.00 85.50 84 LYS A O 1
ATOM 691 N N . LEU A 1 85 ? -19.292 7.150 6.336 1.00 89.81 85 LEU A N 1
ATOM 692 C CA . LEU A 1 85 ? -18.498 8.266 6.843 1.00 89.81 85 LEU A CA 1
ATOM 693 C C . LEU A 1 85 ? -17.453 8.639 5.794 1.00 89.81 85 LEU A C 1
ATOM 695 O O . LEU A 1 85 ? -17.099 7.813 4.952 1.00 89.81 85 LEU A O 1
ATOM 699 N N . SER A 1 86 ? -16.960 9.875 5.846 1.00 93.06 86 SER A N 1
ATOM 700 C CA . SER A 1 86 ? -15.736 10.212 5.124 1.00 93.06 86 SER A CA 1
ATOM 701 C C . SER A 1 86 ? -14.540 9.517 5.786 1.00 93.06 86 SER A C 1
ATOM 703 O O . SER A 1 86 ? -14.590 9.166 6.968 1.00 93.06 86 SER A O 1
ATOM 705 N N . VAL A 1 87 ? -13.458 9.325 5.029 1.00 91.62 87 VAL A N 1
ATOM 706 C CA . VAL A 1 87 ? -12.206 8.760 5.554 1.00 91.62 87 VAL A CA 1
ATOM 707 C C . VAL A 1 87 ? -11.702 9.584 6.742 1.00 91.62 87 VAL A C 1
ATOM 709 O O . VAL A 1 87 ? -11.438 9.026 7.804 1.00 91.62 87 VAL A O 1
ATOM 712 N N . ALA A 1 88 ? -11.664 10.912 6.599 1.00 91.12 88 ALA A N 1
ATOM 713 C CA . ALA A 1 88 ? -11.227 11.817 7.658 1.00 91.12 88 ALA A CA 1
ATOM 714 C C . ALA A 1 88 ? -12.085 11.677 8.927 1.00 91.12 88 ALA A C 1
ATOM 716 O O . ALA A 1 88 ? -11.543 11.493 10.012 1.00 91.12 88 ALA A O 1
ATOM 717 N N . ASP A 1 89 ? -13.418 11.679 8.797 1.00 92.62 89 ASP A N 1
ATOM 718 C CA . ASP A 1 89 ? -14.317 11.545 9.952 1.00 92.62 89 ASP A CA 1
ATOM 719 C C . ASP A 1 89 ? -14.169 10.198 10.655 1.00 92.62 89 ASP A C 1
ATOM 721 O O . ASP A 1 89 ? -14.331 10.108 11.873 1.00 92.62 89 ASP A O 1
ATOM 725 N N . PHE A 1 90 ? -13.923 9.133 9.892 1.00 94.38 90 PHE A N 1
ATOM 726 C CA . PHE A 1 90 ? -13.717 7.807 10.451 1.00 94.38 90 PHE A CA 1
ATOM 727 C C . PHE A 1 90 ? -12.454 7.758 11.301 1.00 94.38 90 PHE A C 1
ATOM 729 O O . PHE A 1 90 ? -12.537 7.331 12.452 1.00 94.38 90 PHE A O 1
ATOM 736 N N . PHE A 1 91 ? -11.321 8.228 10.778 1.00 93.06 91 PHE A N 1
ATOM 737 C CA . PHE A 1 91 ? -10.072 8.230 11.533 1.00 93.06 91 PHE A CA 1
ATOM 738 C C . PHE A 1 91 ? -10.126 9.192 12.721 1.00 93.06 91 PHE A C 1
ATOM 740 O O . PHE A 1 91 ? -9.785 8.780 13.824 1.00 93.06 91 PHE A O 1
ATOM 747 N N . LEU A 1 92 ? -10.675 10.400 12.549 1.00 92.19 92 LEU A N 1
ATOM 748 C CA . LEU A 1 92 ? -10.821 11.371 13.636 1.00 92.19 92 LEU A CA 1
ATOM 749 C C . LEU A 1 92 ? -11.648 10.808 14.802 1.00 92.19 92 LEU A C 1
ATOM 751 O O . LEU A 1 92 ? -11.283 10.976 15.957 1.00 92.19 92 LEU A O 1
ATOM 755 N N . LYS A 1 93 ? -12.756 10.111 14.511 1.00 92.12 93 LYS A N 1
ATOM 756 C CA . LYS A 1 93 ? -13.600 9.493 15.548 1.00 92.12 93 LYS A CA 1
ATOM 757 C C . LYS A 1 93 ? -12.969 8.248 16.153 1.00 92.12 93 LYS A C 1
ATOM 759 O O . LYS A 1 93 ? -13.119 8.015 17.346 1.00 92.12 93 LYS A O 1
ATOM 764 N N . THR A 1 94 ? -12.321 7.429 15.331 1.00 92.75 94 THR A N 1
ATOM 765 C CA . THR A 1 94 ? -11.739 6.160 15.779 1.00 92.75 94 THR A CA 1
ATOM 766 C C . THR A 1 94 ? -10.521 6.410 16.657 1.00 92.75 94 THR A C 1
ATOM 768 O O . THR A 1 94 ? -10.392 5.738 17.671 1.00 92.75 94 THR A O 1
ATOM 771 N N . TYR A 1 95 ? -9.689 7.398 16.319 1.00 92.88 95 TYR A N 1
ATOM 772 C CA . TYR A 1 95 ? -8.435 7.742 16.998 1.00 92.88 95 TYR A CA 1
ATOM 773 C C . TYR A 1 95 ? -8.551 8.974 17.914 1.00 92.88 95 TYR A C 1
ATOM 775 O O . TYR A 1 95 ? -7.539 9.537 18.324 1.00 92.88 95 TYR A O 1
ATOM 783 N N . ASP A 1 96 ? -9.774 9.388 18.263 1.00 93.12 96 ASP A N 1
ATOM 784 C CA . ASP A 1 96 ? -9.996 10.445 19.251 1.00 93.12 96 ASP A CA 1
ATOM 785 C C . ASP A 1 96 ? -9.357 10.066 20.601 1.00 93.12 96 ASP A C 1
ATOM 787 O O . ASP A 1 96 ? -9.485 8.933 21.071 1.00 93.12 96 ASP A O 1
ATOM 791 N N . ALA A 1 97 ? -8.665 11.015 21.234 1.00 87.75 97 ALA A N 1
ATOM 792 C CA . ALA A 1 97 ? -7.890 10.752 22.444 1.00 87.75 97 ALA A CA 1
ATOM 793 C C . ALA A 1 97 ? -8.756 10.363 23.659 1.00 87.75 97 ALA A C 1
ATOM 795 O O . ALA A 1 97 ? -8.289 9.629 24.531 1.00 87.75 97 ALA A O 1
ATOM 796 N N . GLU A 1 98 ? -10.004 10.836 23.725 1.00 88.56 98 GLU A N 1
ATOM 797 C CA . GLU A 1 98 ? -10.907 10.596 24.856 1.00 88.56 98 GLU A CA 1
ATOM 798 C C . GLU A 1 98 ? -11.998 9.573 24.528 1.00 88.56 98 GLU A C 1
ATOM 800 O O . GLU A 1 98 ? -12.365 8.754 25.371 1.00 88.56 98 GLU A O 1
ATOM 805 N N . LYS A 1 99 ? -12.537 9.630 23.307 1.00 89.88 99 LYS A N 1
ATOM 806 C CA . LYS A 1 99 ? -13.714 8.867 22.861 1.00 89.88 99 LYS A CA 1
ATOM 807 C C . LYS A 1 99 ? -13.399 7.842 21.775 1.00 89.88 99 LYS A C 1
ATOM 809 O O . LYS A 1 99 ? -14.328 7.220 21.258 1.00 89.88 99 LYS A O 1
ATOM 814 N N . GLY A 1 100 ? -12.126 7.686 21.417 1.00 89.00 100 GLY A N 1
ATOM 815 C CA . GLY A 1 100 ? -11.683 6.747 20.399 1.00 89.00 100 GLY A CA 1
ATOM 816 C C . GLY A 1 100 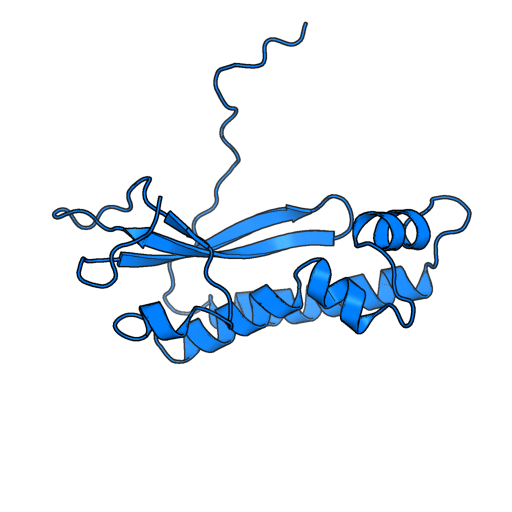? -12.014 5.300 20.753 1.00 89.00 100 GLY A C 1
ATOM 817 O O . GLY A 1 100 ? -12.014 4.893 21.918 1.00 89.00 100 GLY A O 1
ATOM 818 N N . ASP A 1 101 ? -12.281 4.504 19.724 1.00 92.25 101 ASP A N 1
ATOM 819 C CA . ASP A 1 101 ? -12.572 3.083 19.871 1.00 92.25 101 ASP A CA 1
ATOM 820 C C . ASP A 1 101 ? -11.273 2.273 19.820 1.00 92.25 101 ASP A C 1
ATOM 822 O O . ASP A 1 101 ? -10.799 1.887 18.750 1.00 92.25 101 ASP A O 1
ATOM 826 N N . LYS A 1 102 ? -10.703 2.002 20.999 1.00 92.56 102 LYS A N 1
ATOM 827 C CA . LYS A 1 102 ? -9.450 1.244 21.139 1.00 92.56 102 LYS A CA 1
ATOM 828 C C . LYS A 1 102 ? -9.525 -0.167 20.559 1.00 92.56 102 LYS A C 1
ATOM 830 O O . LYS A 1 102 ? -8.531 -0.639 20.020 1.00 92.56 102 LYS A O 1
ATOM 835 N N . ALA A 1 103 ? -10.680 -0.828 20.641 1.00 92.88 103 ALA A N 1
ATOM 836 C CA . ALA A 1 103 ? -10.831 -2.174 20.095 1.00 92.88 103 ALA A CA 1
ATOM 837 C C . ALA A 1 103 ? -10.762 -2.143 18.563 1.00 92.88 103 ALA A C 1
ATOM 839 O O . ALA A 1 103 ? -10.102 -2.978 17.945 1.00 92.88 103 ALA A O 1
ATOM 840 N N . THR A 1 104 ? -11.388 -1.136 17.947 1.00 93.25 104 THR A N 1
ATOM 841 C CA . THR A 1 104 ? -11.281 -0.915 16.501 1.00 93.25 104 THR A CA 1
ATOM 842 C C . THR A 1 104 ? -9.857 -0.516 16.096 1.00 93.25 104 THR A C 1
ATOM 844 O O . THR A 1 104 ? -9.354 -1.047 15.110 1.00 93.25 104 THR A O 1
ATOM 847 N N . GLN A 1 105 ? -9.176 0.350 16.858 1.00 93.88 105 GLN A N 1
ATOM 848 C CA . GLN A 1 105 ? -7.769 0.708 16.607 1.00 93.88 105 GLN A CA 1
ATOM 849 C C . GLN A 1 105 ? -6.856 -0.530 16.613 1.00 93.88 105 GLN A C 1
ATOM 851 O O . GLN A 1 105 ? -6.120 -0.746 15.656 1.00 93.88 105 GLN A O 1
ATOM 856 N N . GLU A 1 106 ? -6.945 -1.382 17.639 1.00 94.94 106 GLU A N 1
ATOM 857 C CA . GLU A 1 106 ? -6.128 -2.600 17.755 1.00 94.94 106 GLU A CA 1
ATOM 858 C C . GLU A 1 106 ? -6.417 -3.601 16.625 1.00 94.94 106 GLU A C 1
ATOM 860 O O . GLU A 1 106 ? -5.505 -4.233 16.080 1.00 94.94 106 GLU A O 1
ATOM 865 N N . ALA A 1 107 ? -7.685 -3.716 16.219 1.00 95.81 107 ALA A N 1
ATOM 866 C CA . ALA A 1 107 ? -8.082 -4.553 15.094 1.00 95.81 107 ALA A CA 1
ATOM 867 C C . ALA A 1 107 ? -7.529 -4.030 13.755 1.00 95.81 107 ALA A C 1
ATOM 869 O O . ALA A 1 107 ? -7.105 -4.829 12.914 1.00 95.81 107 ALA A O 1
ATOM 870 N N . ILE A 1 108 ? -7.513 -2.706 13.560 1.00 95.88 108 ILE A N 1
ATOM 871 C CA . ILE A 1 108 ? -6.903 -2.060 12.392 1.00 95.88 108 ILE A CA 1
ATOM 872 C C . ILE A 1 108 ? -5.393 -2.297 12.390 1.00 95.88 108 ILE A C 1
ATOM 874 O O . ILE A 1 108 ? -4.870 -2.758 11.378 1.00 95.88 108 ILE A O 1
ATOM 878 N N . ASP A 1 109 ? -4.710 -2.055 13.509 1.00 94.81 109 ASP A N 1
ATOM 879 C CA . ASP A 1 109 ? -3.262 -2.241 13.638 1.00 94.81 109 ASP A CA 1
ATOM 880 C C . ASP A 1 109 ? -2.855 -3.682 13.340 1.00 94.81 109 ASP A C 1
ATOM 882 O O . ASP A 1 109 ? -2.007 -3.933 12.484 1.00 94.81 109 ASP A O 1
ATOM 886 N N . THR A 1 110 ? -3.526 -4.647 13.973 1.00 96.25 110 THR A N 1
ATOM 887 C CA . THR A 1 110 ? -3.286 -6.077 13.741 1.00 96.25 110 THR A CA 1
ATOM 888 C C . THR A 1 110 ? -3.484 -6.434 12.268 1.00 96.25 110 THR A C 1
ATOM 890 O O . THR A 1 110 ? -2.698 -7.180 11.678 1.00 96.25 110 THR A O 1
ATOM 893 N N . TYR A 1 111 ? -4.528 -5.887 11.642 1.00 96.50 111 TYR A N 1
ATOM 894 C CA . TYR A 1 111 ? -4.806 -6.124 10.234 1.00 96.50 111 TYR A CA 1
ATOM 895 C C . TYR A 1 111 ? -3.730 -5.533 9.320 1.00 96.50 111 TYR A C 1
ATOM 897 O O . TYR A 1 111 ? -3.224 -6.245 8.450 1.00 96.50 111 TYR A O 1
ATOM 905 N N . VAL A 1 112 ? -3.366 -4.263 9.516 1.00 95.38 112 VAL A N 1
ATOM 906 C CA . VAL A 1 112 ? -2.332 -3.583 8.729 1.00 95.38 112 VAL A CA 1
ATOM 907 C C . VAL A 1 112 ? -0.999 -4.308 8.887 1.00 95.38 112 VAL A C 1
ATOM 909 O O . VAL A 1 112 ? -0.397 -4.670 7.880 1.00 95.38 112 VAL A O 1
ATOM 912 N N . GLN A 1 113 ? -0.577 -4.626 10.114 1.00 94.31 113 GLN A N 1
ATOM 913 C CA . GLN A 1 113 ? 0.668 -5.354 10.376 1.00 94.31 113 GLN A CA 1
ATOM 914 C C . GLN A 1 113 ? 0.704 -6.722 9.686 1.00 94.31 113 GLN A C 1
ATOM 916 O O . GLN A 1 113 ? 1.707 -7.084 9.072 1.00 94.31 113 GLN A O 1
ATOM 921 N N . HIS A 1 114 ? -0.397 -7.474 9.719 1.00 95.56 114 HIS A N 1
ATOM 922 C CA . HIS A 1 114 ? -0.474 -8.770 9.048 1.00 95.56 114 HIS A CA 1
ATOM 923 C C . HIS A 1 114 ? -0.378 -8.652 7.518 1.00 95.56 114 HIS A C 1
ATOM 925 O O . HIS A 1 114 ? 0.269 -9.478 6.872 1.00 95.56 114 HIS A O 1
ATOM 931 N N . GLN A 1 115 ? -0.984 -7.625 6.915 1.00 95.00 115 GLN A N 1
ATOM 932 C CA . GLN A 1 115 ? -0.836 -7.382 5.477 1.00 95.00 115 GLN A CA 1
ATOM 933 C C . GLN A 1 115 ? 0.575 -6.903 5.123 1.00 95.00 115 GLN A C 1
ATOM 935 O O . GLN A 1 115 ? 1.151 -7.375 4.147 1.00 95.00 115 GLN A O 1
ATOM 940 N N . MET A 1 116 ? 1.163 -6.037 5.947 1.00 92.88 116 MET A N 1
ATOM 941 C CA . MET A 1 116 ? 2.548 -5.587 5.811 1.00 92.88 116 MET A CA 1
ATOM 942 C C . MET A 1 116 ? 3.533 -6.757 5.857 1.00 92.88 116 MET A C 1
ATOM 944 O O . MET A 1 116 ? 4.427 -6.829 5.017 1.00 92.88 116 MET A O 1
ATOM 948 N N . ALA A 1 117 ? 3.339 -7.715 6.768 1.00 92.56 117 ALA A N 1
ATOM 949 C CA . ALA A 1 117 ? 4.157 -8.924 6.841 1.00 92.56 117 ALA A CA 1
ATOM 950 C C . ALA A 1 117 ? 4.107 -9.732 5.533 1.00 92.56 117 ALA A C 1
ATOM 952 O O . ALA A 1 117 ? 5.150 -10.106 5.003 1.00 92.56 117 ALA A O 1
ATOM 953 N N . LYS A 1 118 ? 2.912 -9.918 4.956 1.00 93.44 118 LYS A N 1
ATOM 954 C CA . LYS A 1 118 ? 2.741 -10.601 3.661 1.00 93.44 118 LYS A CA 1
ATOM 955 C C . LYS A 1 118 ? 3.383 -9.848 2.503 1.00 93.44 118 LYS A C 1
ATOM 957 O O . LYS A 1 118 ? 3.962 -10.467 1.615 1.00 93.44 118 LYS A O 1
ATOM 962 N N . ILE A 1 119 ? 3.266 -8.519 2.491 1.00 92.62 119 ILE A N 1
ATOM 963 C CA . ILE A 1 119 ? 3.913 -7.680 1.477 1.00 92.62 119 ILE A CA 1
ATOM 964 C C . ILE A 1 119 ? 5.430 -7.863 1.558 1.00 92.62 119 ILE A C 1
ATOM 966 O O . ILE A 1 119 ? 6.066 -8.131 0.544 1.00 92.62 119 ILE A O 1
ATOM 970 N N . LEU A 1 120 ? 6.006 -7.786 2.760 1.00 90.50 120 LEU A N 1
ATOM 971 C CA . LEU A 1 120 ? 7.442 -7.966 2.976 1.00 90.50 120 LEU A CA 1
ATOM 972 C C . LEU A 1 120 ? 7.922 -9.372 2.591 1.00 90.50 120 LEU A C 1
ATOM 974 O O . LEU A 1 120 ? 8.968 -9.496 1.958 1.00 90.50 120 LEU A O 1
ATOM 978 N N . GLU A 1 121 ? 7.150 -10.412 2.906 1.00 90.56 121 GLU A N 1
ATOM 979 C CA . GLU A 1 121 ? 7.444 -11.792 2.505 1.00 90.56 121 GLU A CA 1
ATOM 980 C C . GLU A 1 121 ? 7.489 -11.942 0.976 1.00 90.56 121 GLU A C 1
ATOM 982 O O . GLU A 1 121 ? 8.422 -12.531 0.434 1.00 90.56 121 GLU A O 1
ATOM 987 N N . LEU A 1 122 ? 6.528 -11.347 0.261 1.00 89.56 122 LEU A N 1
ATOM 988 C CA . LEU A 1 122 ? 6.481 -11.380 -1.205 1.00 89.56 122 LEU A CA 1
ATOM 989 C C . LEU A 1 122 ? 7.554 -10.506 -1.873 1.00 89.56 122 LEU A C 1
ATOM 991 O O . LEU A 1 122 ? 7.990 -10.811 -2.985 1.00 89.56 122 LEU A O 1
ATOM 995 N N . LEU A 1 123 ? 7.981 -9.420 -1.222 1.00 84.81 123 LEU A N 1
ATOM 996 C CA . LEU A 1 123 ? 9.088 -8.578 -1.690 1.00 84.81 123 LEU A CA 1
ATOM 997 C C . LEU A 1 123 ? 10.453 -9.263 -1.498 1.00 84.81 123 LEU A C 1
ATOM 999 O O . LEU A 1 123 ? 11.366 -9.053 -2.305 1.00 84.81 123 LEU A O 1
ATOM 1003 N N . GLY A 1 124 ? 10.585 -10.092 -0.458 1.00 67.62 124 GLY A N 1
ATOM 1004 C CA . GLY A 1 124 ? 11.806 -10.766 -0.011 1.00 67.62 124 GLY A CA 1
ATOM 1005 C C . GLY A 1 124 ? 12.294 -11.905 -0.910 1.00 67.62 124 GLY A C 1
ATOM 1006 O O . GLY A 1 124 ? 12.463 -13.027 -0.442 1.00 67.62 124 GLY A O 1
ATOM 1007 N N . GLY A 1 125 ? 12.556 -11.623 -2.190 1.00 52.75 125 GLY A N 1
ATOM 1008 C CA . GLY A 1 125 ? 13.098 -12.618 -3.123 1.00 52.75 125 GLY A CA 1
ATOM 1009 C C . GLY A 1 125 ? 13.858 -12.090 -4.342 1.00 52.75 125 GLY A C 1
ATOM 1010 O O . GLY A 1 125 ? 14.749 -12.789 -4.811 1.00 52.75 125 GLY A O 1
ATOM 1011 N N . ASN A 1 126 ? 13.545 -10.902 -4.882 1.00 51.97 126 ASN A N 1
ATOM 1012 C CA . ASN A 1 126 ? 14.292 -10.321 -6.023 1.00 51.97 126 ASN A CA 1
ATOM 1013 C C . ASN A 1 126 ? 13.819 -8.919 -6.471 1.00 51.97 126 ASN A C 1
ATOM 1015 O O . ASN A 1 126 ? 14.159 -8.479 -7.569 1.00 51.97 126 ASN A O 1
ATOM 1019 N N . LYS A 1 127 ? 12.979 -8.222 -5.691 1.00 57.03 127 LYS A N 1
ATOM 1020 C CA . LYS A 1 127 ? 12.298 -7.001 -6.156 1.00 57.03 127 LYS A CA 1
ATOM 1021 C C . LYS A 1 127 ? 12.901 -5.747 -5.524 1.00 57.03 127 LYS A C 1
ATOM 1023 O O . LYS A 1 127 ? 13.149 -5.695 -4.324 1.00 57.03 127 LYS A O 1
ATOM 1028 N N . TYR A 1 128 ? 13.162 -4.741 -6.359 1.00 55.12 128 TYR A N 1
ATOM 1029 C CA . TYR A 1 128 ? 13.762 -3.469 -5.958 1.00 55.12 128 TYR A CA 1
ATOM 1030 C C . TYR A 1 128 ? 12.845 -2.716 -4.981 1.00 55.12 128 TYR A C 1
ATOM 1032 O O . TYR A 1 128 ? 11.756 -2.283 -5.353 1.00 55.12 128 TYR A O 1
ATOM 1040 N N . LEU A 1 129 ? 13.308 -2.536 -3.743 1.00 52.75 129 LEU A N 1
ATOM 1041 C CA . LEU A 1 129 ? 12.685 -1.681 -2.736 1.00 52.75 129 LEU A CA 1
ATOM 1042 C C . LEU A 1 129 ? 13.324 -0.289 -2.815 1.00 52.75 129 LEU A C 1
ATOM 1044 O O . LEU A 1 129 ? 14.520 -0.149 -2.559 1.00 52.75 129 LEU A O 1
ATOM 1048 N N . SER A 1 130 ? 12.557 0.748 -3.158 1.00 44.75 130 SER A N 1
ATOM 1049 C CA . SER A 1 130 ? 13.046 2.128 -3.070 1.00 44.75 130 SER A CA 1
ATOM 1050 C C . SER A 1 130 ? 12.572 2.768 -1.770 1.00 44.75 130 SER A C 1
ATOM 1052 O O . SER A 1 130 ? 11.375 2.969 -1.572 1.00 44.75 130 SER A O 1
ATOM 1054 N N . TRP A 1 131 ? 13.511 3.137 -0.902 1.00 38.00 131 TRP A N 1
ATOM 1055 C CA . TRP A 1 131 ? 13.239 4.022 0.226 1.00 38.00 131 TRP A CA 1
ATOM 1056 C C . TRP A 1 131 ? 13.267 5.471 -0.258 1.00 38.00 131 TRP A C 1
ATOM 1058 O O . TRP A 1 131 ? 14.335 6.038 -0.486 1.00 38.00 131 TRP A O 1
ATOM 1068 N N . ALA A 1 132 ? 12.098 6.087 -0.408 1.00 41.19 132 ALA A N 1
ATOM 1069 C CA . ALA A 1 132 ? 12.012 7.532 -0.533 1.00 41.19 132 ALA A CA 1
ATOM 1070 C C . ALA A 1 132 ? 11.984 8.128 0.881 1.00 41.19 132 ALA A C 1
ATOM 1072 O O . ALA A 1 132 ? 10.931 8.234 1.500 1.00 41.19 132 ALA A O 1
ATOM 1073 N N . LYS A 1 133 ? 13.142 8.543 1.411 1.00 34.47 133 LYS A N 1
ATOM 1074 C CA . LYS A 1 133 ? 13.125 9.597 2.433 1.00 34.47 133 LYS A CA 1
ATOM 1075 C C . LYS A 1 133 ? 12.620 10.824 1.692 1.00 34.47 133 LYS A C 1
ATOM 1077 O O . LYS A 1 133 ? 13.282 11.229 0.739 1.00 34.47 133 LYS A O 1
ATOM 1082 N N . THR A 1 134 ? 11.456 11.354 2.054 1.00 36.44 134 THR A N 1
ATOM 1083 C CA . THR A 1 134 ? 10.909 12.578 1.465 1.00 36.44 134 THR A CA 1
ATOM 1084 C C . THR A 1 134 ? 11.993 13.647 1.562 1.00 36.44 134 THR A C 1
ATOM 1086 O O . THR A 1 134 ? 12.256 14.203 2.628 1.00 36.44 134 THR A O 1
ATOM 1089 N N . ALA A 1 135 ? 12.731 13.853 0.472 1.00 36.34 135 ALA A N 1
ATOM 1090 C CA . ALA A 1 135 ? 13.700 14.918 0.390 1.00 36.34 135 ALA A CA 1
ATOM 1091 C C . ALA A 1 135 ? 12.860 16.185 0.412 1.00 36.34 135 ALA A C 1
ATOM 1093 O O . ALA A 1 135 ? 12.047 16.399 -0.488 1.00 36.34 135 ALA A O 1
ATOM 1094 N N . ASN A 1 136 ? 13.006 16.949 1.495 1.00 38.38 136 ASN A N 1
ATOM 1095 C CA . ASN A 1 136 ? 12.470 18.290 1.641 1.00 38.38 136 ASN A CA 1
ATOM 1096 C C . ASN A 1 136 ? 12.459 18.986 0.281 1.00 38.38 136 ASN A C 1
ATOM 1098 O O . ASN A 1 136 ? 13.513 19.184 -0.332 1.00 38.38 136 ASN A O 1
ATOM 1102 N N . LEU A 1 137 ? 11.264 19.355 -0.175 1.00 38.75 137 LEU A N 1
ATOM 1103 C CA . LEU A 1 137 ? 11.120 20.301 -1.266 1.00 38.75 137 LEU A CA 1
ATOM 1104 C C . LEU A 1 137 ? 11.946 21.545 -0.890 1.00 38.75 137 LEU A C 1
ATOM 1106 O O . LEU A 1 137 ? 11.779 22.064 0.220 1.00 38.75 137 LEU A O 1
ATOM 1110 N N . PRO A 1 138 ? 12.849 22.036 -1.755 1.00 36.84 138 PRO A N 1
ATOM 1111 C CA . PRO A 1 138 ? 13.551 23.282 -1.495 1.00 36.84 138 PRO A CA 1
ATOM 1112 C C . PRO A 1 138 ? 12.522 24.414 -1.576 1.00 36.84 138 PRO A C 1
ATOM 1114 O O . PRO A 1 138 ? 12.184 24.883 -2.659 1.00 36.84 138 PRO A O 1
ATOM 1117 N N . GLY A 1 139 ? 11.963 24.810 -0.430 1.00 43.44 139 GLY A N 1
ATOM 1118 C CA . GLY A 1 139 ? 10.913 25.829 -0.413 1.00 43.44 139 GLY A CA 1
ATOM 1119 C C . GLY A 1 139 ? 10.331 26.234 0.938 1.00 43.44 139 GLY A C 1
ATOM 1120 O O . GLY A 1 139 ? 9.748 27.309 1.017 1.00 43.44 139 GLY A O 1
ATOM 1121 N N . SER A 1 140 ? 10.504 25.475 2.019 1.00 34.25 140 SER A N 1
ATOM 1122 C CA . SER A 1 140 ? 9.967 25.869 3.328 1.00 34.25 140 SER A CA 1
ATOM 1123 C C . SER A 1 140 ? 11.071 26.377 4.251 1.00 34.25 140 SER A C 1
ATOM 1125 O O . SER A 1 140 ? 11.586 25.655 5.102 1.00 34.25 140 SER A O 1
ATOM 1127 N N . LYS A 1 141 ? 11.407 27.664 4.100 1.00 40.44 141 LYS A N 1
ATOM 1128 C CA . LYS A 1 141 ? 11.863 28.457 5.245 1.00 40.44 141 LYS A CA 1
ATOM 1129 C C . LYS A 1 141 ? 10.683 28.560 6.210 1.00 40.44 141 LYS A C 1
ATOM 1131 O O . LYS A 1 141 ? 9.744 29.299 5.934 1.00 40.44 141 LYS A O 1
ATOM 1136 N N . PHE A 1 142 ? 10.752 27.865 7.335 1.00 39.69 142 PHE A N 1
ATOM 1137 C CA . PHE A 1 142 ? 10.063 28.305 8.541 1.00 39.69 142 PHE A CA 1
ATOM 1138 C C . PHE A 1 142 ? 11.114 28.580 9.613 1.00 39.69 142 PHE A C 1
ATOM 1140 O O . PHE A 1 142 ? 12.143 27.912 9.660 1.00 39.69 142 PHE A O 1
ATOM 1147 N N . ARG A 1 143 ? 10.855 29.688 10.307 1.00 41.03 143 ARG A N 1
ATOM 1148 C CA . ARG A 1 143 ? 11.721 30.493 11.175 1.00 41.03 143 ARG A CA 1
ATOM 1149 C C . ARG A 1 143 ? 12.624 29.723 12.127 1.00 41.03 143 ARG A C 1
ATOM 1151 O O . ARG A 1 143 ? 12.135 28.747 12.729 1.00 41.03 143 ARG A O 1
#

Nearest PDB structures (foldseek):
  3n8b-assembly1_B  TM=3.790E-01  e=4.945E-01  Borreliella burgdorferi
  3dfy-assembly1_F  TM=2.887E-01  e=3.427E-01  Thermotoga maritima MSB8
  3jva-assembly1_H  TM=2.492E-01  e=6.315E-01  Enterococcus faecalis V583
  5aoy-assembly1_A  TM=4.950E-01  e=6.448E+00  Mus musculus
  3dfy-assembly2_J  TM=2.020E-01  e=1.898E+00  Thermotoga maritima MSB8

pLDDT: mean 85.39, std 17.26, range [34.25, 96.5]

Secondary structure (DSSP, 8-state):
----TTS-EEEEEEEEEETTTEEEEEEEEEEE-TTS-EEEEEEE--TTTGGGGGGG--HHHHHHHHHHHHTSHHHHHHHH-SS---HHHHHHHHS-TTT--HHHHHHHHHHHHHHHHHHHHHHTTT--EE-------TT----

Foldseek 3Di:
DAEDLVADKDKAWEWDQDPQQGIAIWIKIFGADPVRDGDPDIDTDALVCVVVNVVHDDPLNNVLRDLRNCLDLVNLCVVLDPDPDDSVVVCCQQVPPPRHDVVSSVVSNVSRVVSVVVSCVSCPPDHDHDYDPPDPDPPDDDD